Protein AF-A0A2U3GUS3-F1 (afdb_monomer_lite)

Radius of gyration: 32.93 Å; chains: 1; bounding box: 51×27×102 Å

Foldseek 3Di:
DPPVVVVVVVVVVVVVVVVVVVVVVVVVVVVVVVVVVVVVVVVVVVVVVVVVVVVVVVVVVQVVQVVVCVVVVHLKTKDFDQDPVNFFTPDIDMDNADPVNDVVVDDDDGNPDDD

Secondary structure (DSSP, 8-state):
--HHHHHHHHHHHHHHHHHHHHHHHHHHHHHHHHHHHHHHHHHHHHHHHHHHHHHHHHHHHHHHHHHHHHHTT-S-EEEEEEPTTSSSEEEEEEES--HHHHHHH-SPP-SSS--

Structure (mmCIF, N/CA/C/O backbone):
data_AF-A0A2U3GUS3-F1
#
_entry.id   AF-A0A2U3GUS3-F1
#
loop_
_atom_site.group_PDB
_atom_site.id
_atom_site.type_symbol
_atom_site.label_atom_id
_atom_site.label_alt_id
_atom_site.label_comp_id
_atom_site.label_asym_id
_atom_site.label_entity_id
_atom_site.label_seq_id
_atom_site.pdbx_PDB_ins_code
_atom_site.Cartn_x
_atom_site.Cartn_y
_atom_site.Cartn_z
_atom_site.occupancy
_atom_site.B_iso_or_equiv
_atom_site.auth_seq_id
_atom_site.auth_comp_id
_atom_site.auth_asym_id
_atom_site.auth_atom_id
_atom_site.pdbx_PDB_model_num
ATOM 1 N N . MET A 1 1 ? -29.767 -10.515 80.364 1.00 54.09 1 MET A N 1
ATOM 2 C CA . MET A 1 1 ? -30.562 -10.952 79.195 1.00 54.09 1 MET A CA 1
ATOM 3 C C . MET A 1 1 ? -30.436 -9.989 77.995 1.00 54.09 1 MET A C 1
ATOM 5 O O . MET A 1 1 ? -31.340 -9.983 77.185 1.00 54.09 1 MET A O 1
ATOM 9 N N . GLY A 1 2 ? -29.341 -9.217 77.826 1.00 58.78 2 GLY A N 1
ATOM 10 C CA . GLY A 1 2 ? -29.230 -8.198 76.751 1.00 58.78 2 GLY A CA 1
ATOM 11 C C . GLY A 1 2 ? -28.253 -8.498 75.598 1.00 58.78 2 GLY A C 1
ATOM 12 O O . GLY A 1 2 ? -28.371 -7.913 74.533 1.00 58.78 2 GLY A O 1
ATOM 13 N N . SER A 1 3 ? -27.317 -9.442 75.756 1.00 59.97 3 SER A N 1
ATOM 14 C CA . SER A 1 3 ? -26.259 -9.697 74.752 1.00 59.97 3 SER A CA 1
ATOM 15 C C . SER A 1 3 ? -26.733 -10.486 73.518 1.00 59.97 3 SER A C 1
ATOM 17 O O . SER A 1 3 ? -26.142 -10.375 72.446 1.00 59.97 3 SER A O 1
ATOM 19 N N . SER A 1 4 ? -27.792 -11.286 73.647 1.00 59.88 4 SER A N 1
ATOM 20 C CA . SER A 1 4 ? -28.352 -12.097 72.557 1.00 59.88 4 SER A CA 1
ATOM 21 C C . SER A 1 4 ? -29.335 -11.329 71.662 1.00 59.88 4 SER A C 1
ATOM 23 O O . SER A 1 4 ? -29.686 -11.814 70.587 1.00 59.88 4 SER A O 1
ATOM 25 N N . GLU A 1 5 ? -29.761 -10.135 72.078 1.00 58.59 5 GLU A N 1
ATOM 26 C CA . GLU A 1 5 ? -30.687 -9.270 71.339 1.00 58.59 5 GLU A CA 1
ATOM 27 C C . GLU A 1 5 ? -29.918 -8.293 70.429 1.00 58.59 5 GLU A C 1
ATOM 29 O O . GLU A 1 5 ? -30.217 -8.209 69.238 1.00 58.59 5 GLU A O 1
ATOM 34 N N . GLU A 1 6 ? -28.819 -7.705 70.922 1.00 58.03 6 GLU A N 1
ATOM 35 C CA . GLU A 1 6 ? -27.910 -6.843 70.139 1.00 58.03 6 GLU A CA 1
ATOM 36 C C . GLU A 1 6 ? -27.259 -7.576 68.950 1.00 58.03 6 GLU A C 1
ATOM 38 O O . GLU A 1 6 ? -27.175 -7.038 67.844 1.00 58.03 6 GLU A O 1
ATOM 43 N N . ALA A 1 7 ? -26.845 -8.838 69.130 1.00 60.16 7 ALA A N 1
ATOM 44 C CA . ALA A 1 7 ? -26.260 -9.645 68.053 1.00 60.16 7 ALA A CA 1
ATOM 45 C C . ALA A 1 7 ? -27.275 -9.970 66.941 1.00 60.16 7 ALA A C 1
ATOM 47 O O . ALA A 1 7 ? -26.923 -10.049 65.762 1.00 60.16 7 ALA A O 1
ATOM 48 N N . ARG A 1 8 ? -28.552 -10.135 67.305 1.00 59.44 8 ARG A N 1
ATOM 49 C CA . ARG A 1 8 ? -29.644 -10.409 66.365 1.00 59.44 8 ARG A CA 1
ATOM 50 C C . ARG A 1 8 ? -30.049 -9.146 65.606 1.00 59.44 8 ARG A C 1
ATOM 52 O O . ARG A 1 8 ? -30.341 -9.224 64.416 1.00 59.44 8 ARG A O 1
ATOM 59 N N . GLU A 1 9 ? -29.999 -7.989 66.255 1.00 57.53 9 GLU A N 1
ATOM 60 C CA . GLU A 1 9 ? -30.286 -6.691 65.642 1.00 57.53 9 GLU A CA 1
ATOM 61 C C . GLU A 1 9 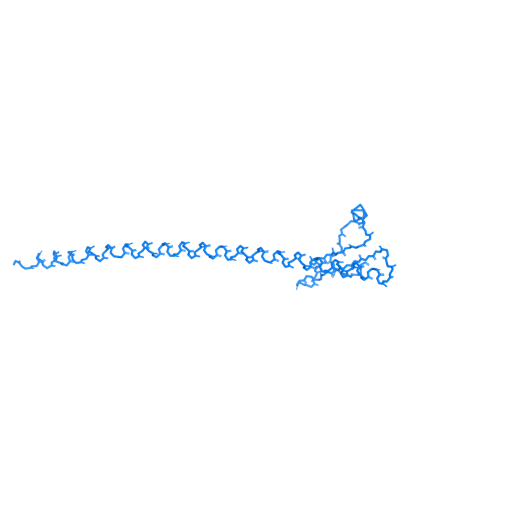? -29.174 -6.242 64.673 1.00 57.53 9 GLU A C 1
ATOM 63 O O . GLU A 1 9 ? -29.458 -5.775 63.566 1.00 57.53 9 GLU A O 1
ATOM 68 N N . ALA A 1 10 ? -27.905 -6.491 65.019 1.00 60.91 10 ALA A N 1
ATOM 69 C CA . ALA A 1 10 ? -26.766 -6.310 64.116 1.00 60.91 10 ALA A CA 1
ATOM 70 C C . ALA A 1 10 ? -26.838 -7.243 62.892 1.00 60.91 10 ALA A C 1
ATOM 72 O O . ALA A 1 10 ? -26.587 -6.812 61.766 1.00 60.91 10 ALA A O 1
ATOM 73 N N . HIS A 1 11 ? -27.255 -8.499 63.087 1.00 60.91 11 HIS A N 1
ATOM 74 C CA . HIS A 1 11 ? -27.457 -9.457 61.998 1.00 60.91 11 HIS A CA 1
ATOM 75 C C . HIS A 1 11 ? -28.558 -9.002 61.023 1.00 60.91 11 HIS A C 1
ATOM 77 O O . HIS A 1 11 ? -28.376 -9.063 59.808 1.00 60.91 11 HIS A O 1
ATOM 83 N N . VAL A 1 12 ? -29.671 -8.464 61.538 1.00 62.44 12 VAL A N 1
ATOM 84 C CA . VAL A 1 12 ? -30.775 -7.930 60.717 1.00 62.44 12 VAL A CA 1
ATOM 85 C C . VAL A 1 12 ? -30.363 -6.687 59.921 1.00 62.44 12 VAL A C 1
ATOM 87 O O . VAL A 1 12 ? -30.897 -6.480 58.836 1.00 62.44 12 VAL A O 1
ATOM 90 N N . ARG A 1 13 ? -29.394 -5.890 60.395 1.00 64.81 13 ARG A N 1
ATOM 91 C CA . ARG A 1 13 ? -28.824 -4.767 59.623 1.00 64.81 13 ARG A CA 1
ATOM 92 C C . ARG A 1 13 ? -27.762 -5.185 58.601 1.00 64.81 13 ARG A C 1
ATOM 94 O O . ARG A 1 13 ? -27.658 -4.519 57.577 1.00 64.81 13 ARG A O 1
ATOM 101 N N . LEU A 1 14 ? -27.022 -6.274 58.827 1.00 65.25 14 LEU A N 1
ATOM 102 C CA . LEU A 1 14 ? -26.044 -6.797 57.858 1.00 65.25 14 LEU A CA 1
ATOM 103 C C . LEU A 1 14 ? -26.709 -7.434 56.625 1.00 65.25 14 LEU A C 1
ATOM 105 O O . LEU A 1 14 ? -26.223 -7.274 55.511 1.00 65.25 14 LEU A O 1
ATOM 109 N N . LEU A 1 15 ? -27.834 -8.132 56.801 1.00 65.94 15 LEU A N 1
ATOM 110 C CA . LEU A 1 15 ? -28.565 -8.794 55.708 1.00 65.94 15 LEU A CA 1
ATOM 111 C C . LEU A 1 15 ? -28.990 -7.861 54.548 1.00 65.94 15 LEU A C 1
ATOM 113 O O . LEU A 1 15 ? -28.810 -8.245 53.392 1.00 65.94 15 LEU A O 1
ATOM 117 N N . PRO A 1 16 ? -29.554 -6.661 54.788 1.00 71.25 16 PRO A N 1
ATOM 118 C CA . PRO A 1 16 ? -29.870 -5.719 53.717 1.00 71.25 16 PRO A CA 1
ATOM 119 C C . PRO A 1 16 ? -28.626 -5.073 53.091 1.00 71.25 16 PRO A C 1
ATOM 121 O O . PRO A 1 16 ? -28.698 -4.677 51.932 1.00 71.25 16 PRO A O 1
ATOM 124 N N . GLN A 1 17 ? -27.502 -4.989 53.812 1.00 70.69 17 GLN A N 1
ATOM 125 C CA . GLN A 1 17 ? -26.236 -4.485 53.264 1.00 70.69 17 GLN A CA 1
ATOM 126 C C . GLN A 1 17 ? -25.600 -5.495 52.303 1.00 70.69 17 GLN A C 1
ATOM 128 O O . GLN A 1 17 ? -25.303 -5.131 51.173 1.00 70.69 17 GLN A O 1
ATOM 133 N N . LEU A 1 18 ? -25.551 -6.777 52.676 1.00 73.56 18 LEU A N 1
ATOM 134 C CA . LEU A 1 18 ? -25.052 -7.854 51.808 1.00 73.56 18 LEU A CA 1
ATOM 135 C C . LEU A 1 18 ? -25.808 -7.935 50.470 1.00 73.56 18 LEU A C 1
ATOM 137 O O . LEU A 1 18 ? -25.199 -8.104 49.421 1.00 73.56 18 LEU A O 1
ATOM 141 N N . ARG A 1 19 ? -27.136 -7.744 50.481 1.00 80.56 19 ARG A N 1
ATOM 142 C CA . ARG A 1 19 ? -27.942 -7.691 49.245 1.00 80.56 19 ARG A CA 1
ATOM 143 C C . ARG A 1 19 ? -27.632 -6.477 48.370 1.00 80.56 19 ARG A C 1
ATOM 145 O O . ARG A 1 19 ? -27.790 -6.552 47.157 1.00 80.56 19 ARG A O 1
ATOM 152 N N . LEU A 1 20 ? -27.272 -5.342 48.970 1.00 84.81 20 LEU A N 1
ATOM 153 C CA . LEU A 1 20 ? -26.873 -4.152 48.221 1.00 84.81 20 LEU A CA 1
ATOM 154 C C . LEU A 1 20 ? -25.505 -4.374 47.575 1.00 84.81 20 LEU A C 1
ATOM 156 O O . LEU A 1 20 ? -25.340 -4.035 46.408 1.00 84.81 20 LEU A O 1
ATOM 160 N N . ASP A 1 21 ? -24.574 -4.984 48.306 1.00 82.56 21 ASP A N 1
ATOM 161 C CA . ASP A 1 21 ? -23.239 -5.316 47.811 1.00 82.56 21 ASP A CA 1
ATOM 162 C C . ASP A 1 21 ? -23.319 -6.279 46.615 1.00 82.56 21 ASP A C 1
ATOM 164 O O . ASP A 1 21 ? -22.749 -5.989 45.567 1.00 82.56 21 ASP A O 1
ATOM 168 N N . GLU A 1 22 ? -24.138 -7.336 46.694 1.00 86.44 22 GLU A N 1
ATOM 169 C CA . GLU A 1 22 ? -24.391 -8.256 45.569 1.00 86.44 22 GLU A CA 1
ATOM 170 C C . GLU A 1 22 ? -24.987 -7.541 44.338 1.00 86.44 22 GLU A C 1
ATOM 172 O O . GLU A 1 22 ? -24.601 -7.800 43.197 1.00 86.44 22 GLU A O 1
ATOM 177 N N . LEU A 1 23 ? -25.930 -6.614 44.545 1.00 87.50 23 LEU A N 1
ATOM 178 C CA . LEU A 1 23 ? -26.522 -5.836 43.450 1.00 87.50 23 LEU A CA 1
ATOM 179 C C . LEU A 1 23 ? -25.524 -4.852 42.828 1.00 87.50 23 LEU A C 1
ATOM 181 O O . LEU A 1 23 ? -25.582 -4.597 41.622 1.00 87.50 23 LEU A O 1
ATOM 185 N N . LEU A 1 24 ? -24.629 -4.284 43.638 1.00 87.88 24 LEU A N 1
ATOM 186 C CA . LEU A 1 24 ? -23.559 -3.405 43.177 1.00 87.88 24 LEU A CA 1
ATOM 187 C C . LEU A 1 24 ? -22.502 -4.187 42.392 1.00 87.88 24 LEU A C 1
ATOM 189 O O . LEU A 1 24 ? -22.080 -3.705 41.340 1.00 87.88 24 LEU A O 1
ATOM 193 N N . GLU A 1 25 ? -22.135 -5.388 42.841 1.00 90.12 25 GLU A N 1
ATOM 194 C CA . GLU A 1 25 ? -21.251 -6.304 42.110 1.00 90.12 25 GLU A CA 1
ATOM 195 C C . GLU A 1 25 ? -21.851 -6.696 40.753 1.00 90.12 25 GLU A C 1
ATOM 197 O O . GLU A 1 25 ? -21.188 -6.588 39.720 1.00 90.12 25 GLU A O 1
ATOM 202 N N . GLU A 1 26 ? -23.135 -7.058 40.714 1.00 87.88 26 GLU A N 1
ATOM 203 C CA . GLU A 1 26 ? -23.837 -7.392 39.470 1.00 87.88 26 GLU A CA 1
ATOM 204 C C . GLU A 1 26 ? -23.914 -6.190 38.510 1.00 87.88 26 GLU A C 1
ATOM 206 O O . GLU A 1 26 ? -23.721 -6.323 37.297 1.00 87.88 26 GLU A O 1
ATOM 211 N N . LEU A 1 27 ? -24.172 -4.984 39.028 1.00 91.00 27 LEU A N 1
ATOM 212 C CA . LEU A 1 27 ? -24.177 -3.763 38.221 1.00 91.00 27 LEU A CA 1
ATOM 213 C C . LEU A 1 27 ? -22.780 -3.443 37.672 1.00 91.00 27 LEU A C 1
ATOM 215 O O . LEU A 1 27 ? -22.661 -3.071 36.502 1.00 91.00 27 LEU A O 1
ATOM 219 N N . GLN A 1 28 ? -21.732 -3.597 38.486 1.00 87.94 28 GLN A N 1
ATOM 220 C CA . GLN A 1 28 ? -20.342 -3.436 38.055 1.00 87.94 28 GLN A CA 1
ATOM 221 C C . GLN A 1 28 ? -19.991 -4.433 36.946 1.00 87.94 28 GLN A C 1
ATOM 223 O O . GLN A 1 28 ? -19.507 -4.014 35.895 1.00 87.94 28 GLN A O 1
ATOM 228 N N . ALA A 1 29 ? -20.342 -5.711 37.108 1.00 87.31 29 ALA A N 1
ATOM 229 C CA . ALA A 1 29 ? -20.114 -6.741 36.096 1.00 87.31 29 ALA A CA 1
ATOM 230 C C . ALA A 1 29 ? -20.804 -6.408 34.759 1.00 87.31 29 ALA A C 1
ATOM 232 O O . ALA A 1 29 ? -20.208 -6.547 33.687 1.00 87.31 29 ALA A O 1
ATOM 233 N N . ARG A 1 30 ? -22.044 -5.898 34.800 1.00 86.19 30 ARG A N 1
ATOM 234 C CA . ARG A 1 30 ? -22.772 -5.450 33.597 1.00 86.19 30 ARG A CA 1
ATOM 235 C C . ARG A 1 30 ? -22.135 -4.227 32.943 1.00 86.19 30 ARG A C 1
ATOM 237 O O . ARG A 1 30 ? -22.065 -4.164 31.714 1.00 86.19 30 ARG A O 1
ATOM 244 N N . LEU A 1 31 ? -21.676 -3.260 33.736 1.00 87.75 31 LEU A N 1
ATOM 245 C CA . LEU A 1 31 ? -20.977 -2.076 33.235 1.00 87.75 31 LEU A CA 1
ATOM 246 C C . LEU A 1 31 ? -19.655 -2.449 32.562 1.00 87.75 31 LEU A C 1
ATOM 248 O O . LEU A 1 31 ? -19.360 -1.938 31.482 1.00 87.75 31 LEU A O 1
ATOM 252 N N . ASP A 1 32 ? -18.891 -3.364 33.150 1.00 86.50 32 ASP A N 1
ATOM 253 C CA . ASP A 1 32 ? -17.617 -3.816 32.594 1.00 86.50 32 ASP A CA 1
ATOM 254 C C . ASP A 1 32 ? -17.810 -4.655 31.326 1.00 86.50 32 ASP A C 1
ATOM 256 O O . ASP A 1 32 ? -17.088 -4.464 30.347 1.00 86.50 32 ASP A O 1
ATOM 260 N N . ALA A 1 33 ? -18.849 -5.494 31.264 1.00 80.81 33 ALA A N 1
ATOM 261 C CA . ALA A 1 33 ? -19.223 -6.200 30.038 1.00 80.81 33 ALA A CA 1
ATOM 262 C C . ALA A 1 33 ? -19.636 -5.233 28.907 1.00 80.81 33 ALA A C 1
ATOM 264 O O . ALA A 1 33 ? -19.232 -5.400 27.748 1.00 80.81 33 ALA A O 1
ATOM 265 N N . ALA A 1 34 ? -20.408 -4.190 29.234 1.00 80.69 34 ALA A N 1
ATOM 266 C CA . ALA A 1 34 ? -20.809 -3.159 28.278 1.00 80.69 34 ALA A CA 1
ATOM 267 C C . ALA A 1 34 ? -19.606 -2.338 27.781 1.00 80.69 34 ALA A C 1
ATOM 269 O O . ALA A 1 34 ? -19.477 -2.094 26.578 1.00 80.69 34 ALA A O 1
ATOM 270 N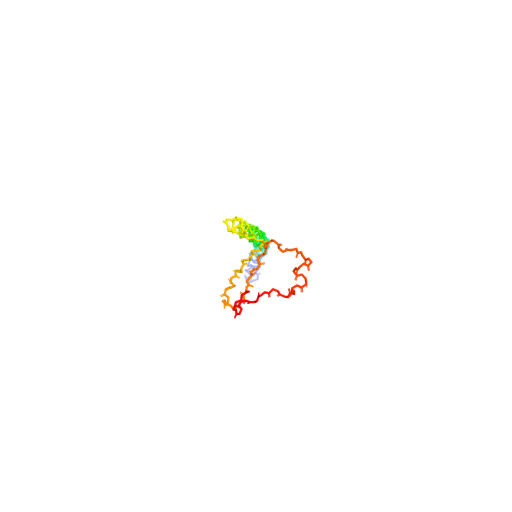 N . ARG A 1 35 ? -18.688 -1.965 28.683 1.00 80.94 35 ARG A N 1
ATOM 271 C CA . ARG A 1 35 ? -17.419 -1.297 28.346 1.00 80.94 35 ARG A CA 1
ATOM 272 C C . ARG A 1 35 ? -16.542 -2.170 27.456 1.00 80.94 35 ARG A C 1
ATOM 274 O O . ARG A 1 35 ? -16.146 -1.720 26.389 1.00 80.94 35 ARG A O 1
ATOM 281 N N . GLY A 1 36 ? -16.345 -3.438 27.814 1.00 82.56 36 GLY A N 1
ATOM 282 C CA . GLY A 1 36 ? -15.553 -4.375 27.015 1.00 82.56 36 GLY A CA 1
ATOM 283 C C . GLY A 1 36 ? -16.114 -4.582 25.605 1.00 82.56 36 GLY A C 1
ATOM 284 O O . GLY A 1 36 ? -15.357 -4.700 24.643 1.00 82.56 36 GLY A O 1
ATOM 285 N N . THR A 1 37 ? -17.440 -4.568 25.448 1.00 81.75 37 THR A N 1
ATOM 286 C CA . THR A 1 37 ? -18.084 -4.616 24.124 1.00 81.75 37 THR A CA 1
ATOM 287 C C . THR A 1 37 ? -17.832 -3.333 23.330 1.00 81.75 37 THR A C 1
ATOM 289 O O . THR A 1 37 ? -17.474 -3.400 22.153 1.00 81.75 37 THR A O 1
ATOM 292 N N . ARG A 1 38 ? -17.968 -2.165 23.968 1.00 81.06 38 ARG A N 1
ATOM 293 C CA . ARG A 1 38 ? -17.696 -0.859 23.351 1.00 81.06 38 ARG A CA 1
ATOM 294 C C . ARG A 1 38 ? -16.247 -0.741 22.878 1.00 81.06 38 ARG A C 1
ATOM 296 O O . ARG A 1 38 ? -16.023 -0.307 21.750 1.00 81.06 38 ARG A O 1
ATOM 303 N N . ASP A 1 39 ? -15.291 -1.164 23.697 1.00 85.06 39 ASP A N 1
ATOM 304 C CA . ASP A 1 39 ? -13.866 -1.096 23.367 1.00 85.06 39 ASP A CA 1
ATOM 305 C C . ASP A 1 39 ? -13.533 -1.995 22.170 1.00 85.06 39 ASP A C 1
ATOM 307 O O . ASP A 1 39 ? -12.863 -1.560 21.236 1.00 85.06 39 ASP A O 1
ATOM 311 N N . ARG A 1 40 ? -14.099 -3.211 22.119 1.00 80.19 40 ARG A N 1
ATOM 312 C CA . ARG A 1 40 ? -13.955 -4.116 20.964 1.00 80.19 40 ARG A CA 1
ATOM 313 C C . ARG A 1 40 ? -14.514 -3.516 19.672 1.00 80.19 40 ARG A C 1
ATOM 315 O O . ARG A 1 40 ? -13.861 -3.605 18.635 1.00 80.19 40 ARG A O 1
ATOM 322 N N . VAL A 1 41 ? -15.701 -2.903 19.720 1.00 87.56 41 VAL A N 1
ATOM 323 C CA . VAL A 1 41 ? -16.305 -2.232 18.552 1.00 87.56 41 VAL A CA 1
ATOM 324 C C . VAL A 1 41 ? -15.440 -1.060 18.089 1.00 87.56 41 VAL A C 1
ATOM 326 O O . VAL A 1 41 ? -15.242 -0.884 16.888 1.00 87.56 41 VAL A O 1
ATOM 329 N N . HIS A 1 42 ? -14.884 -0.288 19.023 1.00 84.75 42 HIS A N 1
ATOM 330 C CA . HIS A 1 42 ? -13.989 0.818 18.699 1.00 84.75 42 HIS A CA 1
ATOM 331 C C . HIS A 1 42 ? -12.692 0.334 18.034 1.00 84.75 42 HIS A C 1
ATOM 333 O O . HIS A 1 42 ? -12.314 0.860 16.990 1.00 84.75 42 HIS A O 1
ATOM 339 N N . SER A 1 43 ? -12.058 -0.719 18.561 1.00 83.88 43 SER A N 1
ATOM 340 C CA . SER A 1 43 ? -10.867 -1.318 17.943 1.00 83.88 43 SER A CA 1
ATOM 341 C C . SER A 1 43 ? -11.138 -1.870 16.540 1.00 83.88 43 SER A C 1
ATOM 343 O O . SER A 1 43 ? -10.304 -1.712 15.651 1.00 83.88 43 SER A O 1
ATOM 345 N N . LEU A 1 44 ? -12.304 -2.487 16.314 1.00 86.75 44 LEU A N 1
ATOM 346 C CA . LEU A 1 44 ? -12.695 -2.960 14.984 1.00 86.75 44 LEU A CA 1
ATOM 347 C C . LEU A 1 44 ? -12.892 -1.796 14.005 1.00 86.75 44 LEU A C 1
ATOM 349 O O . LEU A 1 44 ? -12.432 -1.877 12.869 1.00 86.75 44 LEU A O 1
ATOM 353 N N . LEU A 1 45 ? -13.546 -0.713 14.436 1.00 85.19 45 LEU A N 1
ATOM 354 C CA . LEU A 1 45 ? -13.723 0.482 13.612 1.00 85.19 45 LEU A CA 1
ATOM 355 C C . LEU A 1 45 ? -12.372 1.094 13.224 1.00 85.19 45 LEU A C 1
ATOM 357 O O . LEU A 1 45 ? -12.165 1.396 12.052 1.00 85.19 45 LEU A O 1
ATOM 361 N N . GLU A 1 46 ? -11.440 1.219 14.170 1.00 83.75 46 GLU A N 1
ATOM 362 C CA . GLU A 1 46 ? -10.083 1.697 13.882 1.00 83.75 46 GLU A CA 1
ATOM 363 C C . GLU A 1 46 ? -9.350 0.790 12.887 1.00 83.75 46 GLU A C 1
ATOM 365 O O . GLU A 1 46 ? -8.727 1.290 11.950 1.00 83.75 46 GLU A O 1
ATOM 370 N N . ALA A 1 47 ? -9.474 -0.534 13.021 1.00 84.25 47 ALA A N 1
ATOM 371 C CA . ALA A 1 47 ? -8.898 -1.477 12.065 1.00 84.25 47 ALA A CA 1
ATOM 372 C C . ALA A 1 47 ? -9.493 -1.303 10.656 1.00 84.25 47 ALA A C 1
ATOM 374 O O . ALA A 1 47 ? -8.749 -1.204 9.682 1.00 84.25 47 ALA A O 1
ATOM 375 N N . VAL A 1 48 ? -10.821 -1.193 10.538 1.00 78.25 48 VAL A N 1
ATOM 376 C CA . VAL A 1 48 ? -11.509 -0.980 9.251 1.00 78.25 48 VAL A CA 1
ATOM 377 C C . VAL A 1 48 ? -11.107 0.355 8.619 1.00 78.25 48 VAL A C 1
ATOM 379 O O . VAL A 1 48 ? -10.811 0.405 7.426 1.00 78.25 48 VAL A O 1
ATOM 382 N N . LEU A 1 49 ? -11.045 1.433 9.406 1.00 74.00 49 LEU A N 1
ATOM 383 C CA . LEU A 1 49 ? -10.594 2.743 8.931 1.00 74.00 49 LEU A CA 1
ATOM 384 C C . LEU A 1 49 ? -9.120 2.722 8.512 1.00 74.00 49 LEU A C 1
ATOM 386 O O . LEU A 1 49 ? -8.759 3.354 7.522 1.00 74.00 49 LEU A O 1
ATOM 390 N N . SER A 1 50 ? -8.271 1.991 9.236 1.00 73.25 50 SER A N 1
ATOM 391 C CA . SER A 1 50 ? -6.862 1.810 8.885 1.00 73.25 50 SER A CA 1
ATOM 392 C C . SER A 1 50 ? -6.708 1.121 7.532 1.00 73.25 50 SER A C 1
ATOM 394 O O . SER A 1 50 ? -5.997 1.636 6.673 1.00 73.25 50 SER A O 1
ATOM 396 N N . VAL A 1 51 ? -7.436 0.023 7.309 1.00 73.06 51 VAL A N 1
ATOM 397 C CA . VAL A 1 51 ? -7.449 -0.688 6.021 1.00 73.06 51 VAL A CA 1
ATOM 398 C C . VAL A 1 51 ? -7.980 0.216 4.904 1.00 73.06 51 VAL A C 1
ATOM 400 O O . VAL A 1 51 ? -7.401 0.262 3.824 1.00 73.06 51 VAL A O 1
ATOM 403 N N . GLY A 1 52 ? -9.036 0.997 5.160 1.00 70.12 52 GLY A N 1
ATOM 404 C CA . GLY A 1 52 ? -9.574 1.953 4.187 1.00 70.12 52 GLY A CA 1
ATOM 405 C C . GLY A 1 52 ? -8.565 3.029 3.764 1.00 70.12 52 GLY A C 1
ATOM 406 O O . GLY A 1 52 ? -8.440 3.319 2.577 1.00 70.12 52 GLY A O 1
ATOM 407 N N . ARG A 1 53 ? -7.803 3.585 4.717 1.00 69.19 53 ARG A N 1
ATOM 408 C CA . ARG A 1 53 ? -6.732 4.562 4.439 1.00 69.19 53 ARG A CA 1
ATOM 409 C C . ARG A 1 53 ? -5.552 3.945 3.687 1.00 69.19 53 ARG A C 1
ATOM 411 O O . ARG A 1 53 ? -4.966 4.596 2.829 1.00 69.19 53 ARG A O 1
ATOM 418 N N . GLU A 1 54 ? -5.199 2.701 3.992 1.00 67.75 54 GLU A N 1
ATOM 419 C CA . GLU A 1 54 ? -4.138 1.980 3.284 1.00 67.75 54 GLU A CA 1
ATOM 420 C C . GLU A 1 54 ? -4.525 1.686 1.824 1.00 67.75 54 GLU A C 1
ATOM 422 O O . GLU A 1 54 ? -3.719 1.892 0.914 1.00 67.75 54 GLU A O 1
ATOM 427 N N . LEU A 1 55 ? -5.785 1.299 1.586 1.00 67.62 55 LEU A N 1
ATOM 428 C CA . LEU A 1 55 ? -6.349 1.123 0.243 1.00 67.62 55 LEU A CA 1
ATOM 429 C C . LEU A 1 55 ? -6.384 2.433 -0.561 1.00 67.62 55 LEU A C 1
ATOM 431 O O . LEU A 1 55 ? -6.201 2.398 -1.780 1.00 67.62 55 LEU A O 1
ATOM 435 N N . ASP A 1 56 ? -6.591 3.576 0.098 1.00 81.56 56 ASP A N 1
ATOM 436 C CA . ASP A 1 56 ? -6.501 4.899 -0.531 1.00 81.56 56 ASP A CA 1
ATOM 437 C C . ASP A 1 56 ? -5.053 5.240 -0.914 1.00 81.56 56 ASP A C 1
ATOM 439 O O . ASP A 1 56 ? -4.771 5.574 -2.065 1.00 81.56 56 ASP A O 1
ATOM 443 N N . LEU A 1 57 ? -4.099 5.041 0.002 1.00 86.69 57 LEU A N 1
ATOM 444 C CA . LEU A 1 57 ? -2.681 5.288 -0.269 1.00 86.69 57 LEU A CA 1
ATOM 445 C C . LEU A 1 57 ? -2.164 4.460 -1.454 1.00 86.69 57 LEU A C 1
ATOM 447 O O . LEU A 1 57 ? -1.514 5.007 -2.343 1.00 86.69 57 LEU A O 1
ATOM 451 N N . GLN A 1 58 ? -2.467 3.159 -1.506 1.00 86.75 58 GLN A N 1
ATOM 452 C CA . GLN A 1 58 ? -2.054 2.304 -2.627 1.00 86.75 58 GLN A CA 1
ATOM 453 C C . GLN A 1 58 ? -2.610 2.801 -3.970 1.00 86.75 58 GLN A C 1
ATOM 455 O O . GLN A 1 58 ? -1.887 2.823 -4.969 1.00 86.75 58 GLN A O 1
ATOM 460 N N . GLN A 1 59 ? -3.867 3.255 -4.002 1.00 88.94 59 GLN A N 1
ATOM 461 C CA . GLN A 1 59 ? -4.465 3.832 -5.209 1.00 88.94 59 GLN A CA 1
ATOM 462 C C . GLN A 1 59 ? -3.809 5.155 -5.611 1.00 88.94 59 GLN A C 1
ATOM 464 O O . GLN A 1 59 ? -3.543 5.369 -6.794 1.0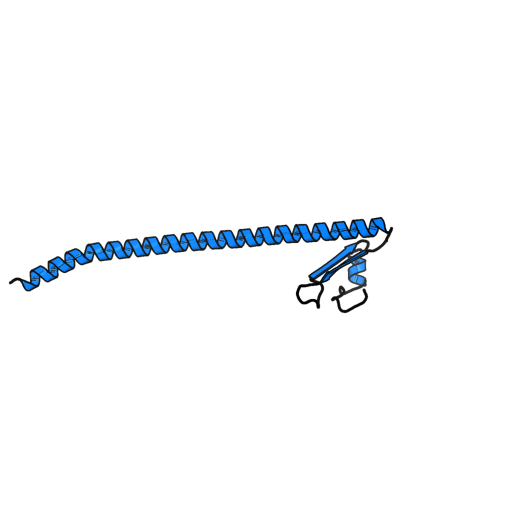0 88.94 59 GLN A O 1
ATOM 469 N N . VAL A 1 60 ? -3.528 6.037 -4.649 1.00 92.50 60 VAL A N 1
ATOM 470 C CA . VAL A 1 60 ? -2.839 7.309 -4.908 1.00 92.50 60 VAL A CA 1
ATOM 471 C C . VAL A 1 60 ? -1.447 7.060 -5.489 1.00 92.50 60 VAL A C 1
ATOM 473 O O . VAL A 1 60 ? -1.101 7.644 -6.514 1.00 92.50 60 VAL A O 1
ATOM 476 N N . LEU A 1 61 ? -0.669 6.155 -4.893 1.00 93.94 61 LEU A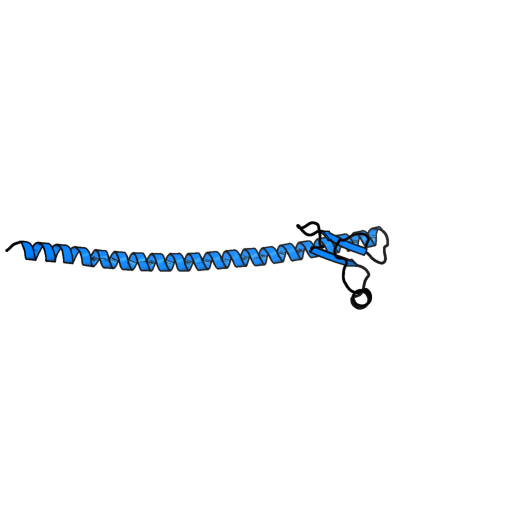 N 1
ATOM 477 C CA . LEU A 1 61 ? 0.676 5.826 -5.368 1.00 93.94 61 LEU A CA 1
ATOM 478 C C . LEU A 1 61 ? 0.662 5.207 -6.772 1.00 93.94 61 LEU A C 1
ATOM 480 O O . LEU A 1 61 ? 1.503 5.559 -7.600 1.00 93.94 61 LEU A O 1
ATOM 484 N N . ARG A 1 62 ? -0.319 4.343 -7.072 1.00 93.19 62 ARG A N 1
ATOM 485 C CA . ARG A 1 62 ? -0.513 3.798 -8.423 1.00 93.19 62 ARG A CA 1
ATOM 486 C C . ARG A 1 62 ? -0.772 4.906 -9.446 1.00 93.19 62 ARG A C 1
ATOM 488 O O . ARG A 1 62 ? -0.076 4.954 -10.455 1.00 93.19 62 ARG A O 1
ATOM 495 N N . ARG A 1 63 ? -1.690 5.835 -9.154 1.00 94.12 63 ARG A N 1
ATOM 496 C CA . ARG A 1 63 ? -1.988 6.979 -10.038 1.00 94.12 63 ARG A CA 1
ATOM 497 C C . ARG A 1 63 ? -0.767 7.864 -10.279 1.00 94.12 63 ARG A C 1
ATOM 499 O O . ARG A 1 63 ? -0.585 8.353 -11.388 1.00 94.12 63 ARG A O 1
ATOM 506 N N . ILE A 1 64 ? 0.072 8.070 -9.261 1.00 94.44 64 ILE A N 1
ATOM 507 C CA . ILE A 1 64 ? 1.325 8.828 -9.404 1.00 94.44 64 ILE A CA 1
ATOM 508 C C . ILE A 1 64 ? 2.270 8.126 -10.381 1.00 94.44 64 ILE A C 1
ATOM 510 O O . ILE A 1 64 ? 2.811 8.780 -11.267 1.00 94.44 64 ILE A O 1
ATOM 514 N N . VAL A 1 65 ? 2.455 6.811 -10.247 1.00 95.94 65 VAL A N 1
ATOM 515 C CA . VAL A 1 65 ? 3.313 6.034 -11.152 1.00 95.94 65 VAL A CA 1
ATOM 516 C C . VAL A 1 65 ? 2.780 6.020 -12.581 1.00 95.94 65 VAL A C 1
ATOM 518 O O . VAL A 1 65 ? 3.558 6.202 -13.512 1.00 95.94 65 VAL A O 1
ATOM 521 N N . GLU A 1 66 ? 1.469 5.863 -12.761 1.00 96.38 66 GLU A N 1
ATOM 522 C CA . GLU A 1 66 ? 0.824 5.922 -14.077 1.00 96.38 66 GLU A CA 1
ATOM 523 C C . GLU A 1 66 ? 1.018 7.298 -14.722 1.00 96.38 66 GLU A C 1
ATOM 525 O O . GLU A 1 66 ? 1.438 7.395 -15.873 1.00 96.38 66 GLU A O 1
ATOM 530 N N . ALA A 1 67 ? 0.779 8.375 -13.967 1.00 96.25 67 ALA A N 1
ATOM 531 C CA . ALA A 1 67 ? 0.969 9.737 -14.451 1.00 96.25 67 ALA A CA 1
ATOM 532 C C . ALA A 1 67 ? 2.438 10.033 -14.781 1.00 96.25 67 ALA A C 1
ATOM 534 O O . ALA A 1 67 ? 2.718 10.672 -15.792 1.00 96.25 67 ALA A O 1
ATOM 535 N N . ALA A 1 68 ? 3.377 9.561 -13.956 1.00 95.44 68 ALA A N 1
ATOM 536 C CA . ALA A 1 68 ? 4.804 9.716 -14.206 1.00 95.44 68 ALA A CA 1
ATOM 537 C C . ALA A 1 68 ? 5.239 8.967 -15.473 1.00 95.44 68 ALA A C 1
ATOM 539 O O . ALA A 1 68 ? 5.954 9.550 -16.281 1.00 95.44 68 ALA A O 1
ATOM 540 N N . ALA A 1 69 ? 4.767 7.730 -15.673 1.00 97.00 69 ALA A N 1
ATOM 541 C CA . ALA A 1 69 ? 5.035 6.945 -16.879 1.00 97.00 69 ALA A CA 1
ATOM 542 C C . ALA A 1 69 ? 4.532 7.664 -18.137 1.00 97.00 69 ALA A C 1
ATOM 544 O O . ALA A 1 69 ? 5.286 7.837 -19.091 1.00 97.00 69 ALA A O 1
ATOM 545 N N . LEU A 1 70 ? 3.289 8.158 -18.100 1.00 97.00 70 LEU A N 1
ATOM 546 C CA . LEU A 1 70 ? 2.689 8.917 -19.198 1.00 97.00 70 LEU A CA 1
ATOM 547 C C . LEU A 1 70 ? 3.432 10.228 -19.478 1.00 97.00 70 LEU A C 1
ATOM 549 O O . LEU A 1 70 ? 3.615 10.593 -20.635 1.00 97.00 70 LEU A O 1
ATOM 553 N N . LEU A 1 71 ? 3.870 10.941 -18.435 1.00 97.25 71 LEU A N 1
ATOM 554 C CA . LEU A 1 71 ? 4.567 12.223 -18.570 1.00 97.25 71 LEU A CA 1
ATOM 555 C C . LEU A 1 71 ? 5.903 12.093 -19.311 1.00 97.25 71 LEU A C 1
ATOM 557 O O . LEU A 1 71 ? 6.300 13.024 -20.010 1.00 97.25 71 LEU A O 1
ATOM 561 N N . VAL A 1 72 ? 6.599 10.967 -19.141 1.00 97.19 72 VAL A N 1
ATOM 562 C CA . VAL A 1 72 ? 7.906 10.714 -19.769 1.00 97.19 72 VAL A CA 1
ATOM 563 C C . VAL A 1 72 ? 7.829 9.775 -20.976 1.00 97.19 72 VAL A C 1
ATOM 565 O O . VAL A 1 72 ? 8.874 9.411 -21.506 1.00 97.19 72 VAL A O 1
ATOM 568 N N . ASP A 1 73 ? 6.619 9.391 -21.394 1.00 95.31 73 ASP A N 1
ATOM 569 C CA . ASP A 1 73 ? 6.365 8.413 -22.461 1.00 95.31 73 ASP A CA 1
ATOM 570 C C . ASP A 1 73 ? 7.118 7.082 -22.248 1.00 95.31 73 ASP A C 1
ATOM 572 O O . ASP A 1 73 ? 7.748 6.529 -23.149 1.00 95.31 73 ASP A O 1
ATOM 576 N N . ALA A 1 74 ? 7.109 6.581 -21.007 1.00 97.19 74 ALA A N 1
ATOM 577 C CA . ALA A 1 74 ? 7.755 5.320 -20.655 1.00 97.19 74 ALA A CA 1
ATOM 578 C C . ALA A 1 74 ? 6.818 4.122 -20.847 1.00 97.19 74 ALA A C 1
ATOM 580 O O . ALA A 1 74 ? 5.695 4.106 -20.344 1.00 97.19 74 ALA A O 1
ATOM 581 N N . GLU A 1 75 ? 7.341 3.069 -21.482 1.00 94.88 75 GLU A N 1
ATOM 582 C CA . GLU A 1 75 ? 6.659 1.773 -21.611 1.00 94.88 75 GLU A CA 1
ATOM 583 C C . GLU A 1 75 ? 6.496 1.073 -20.252 1.00 94.88 75 GLU A C 1
ATOM 585 O O . GLU A 1 75 ? 5.484 0.419 -20.012 1.00 94.88 75 GLU A O 1
ATOM 590 N N . TYR A 1 76 ? 7.459 1.255 -19.340 1.00 94.12 76 TYR A N 1
ATOM 591 C CA . TYR A 1 76 ? 7.466 0.652 -18.008 1.00 94.12 76 TYR A CA 1
ATOM 592 C C . TYR A 1 76 ? 7.826 1.677 -16.934 1.00 94.12 76 TYR A C 1
ATOM 594 O O . TYR A 1 76 ? 8.725 2.499 -17.117 1.00 94.12 76 TYR A O 1
ATOM 602 N N . ALA A 1 77 ? 7.178 1.584 -15.774 1.00 94.19 77 ALA A N 1
ATOM 603 C CA . ALA A 1 77 ? 7.521 2.379 -14.599 1.00 94.19 77 ALA A CA 1
ATOM 604 C C . ALA A 1 77 ? 7.357 1.568 -13.315 1.00 94.19 77 ALA A C 1
ATOM 606 O O . ALA A 1 77 ? 6.534 0.653 -13.243 1.00 94.19 77 ALA A O 1
ATOM 607 N N . ALA A 1 78 ? 8.122 1.931 -12.286 1.00 93.12 78 ALA A N 1
ATOM 608 C CA . ALA A 1 78 ? 8.002 1.332 -10.968 1.00 93.12 78 ALA A CA 1
ATOM 609 C C . ALA A 1 78 ? 8.202 2.350 -9.837 1.00 93.12 78 ALA A C 1
ATOM 611 O O . ALA A 1 78 ? 8.958 3.310 -9.978 1.00 93.12 78 ALA A O 1
ATOM 612 N N . LEU A 1 79 ? 7.553 2.109 -8.696 1.00 91.94 79 LEU A N 1
ATOM 613 C CA . LEU A 1 79 ? 7.721 2.877 -7.462 1.00 91.94 79 LEU A CA 1
ATOM 614 C C . LEU A 1 79 ? 7.898 1.938 -6.278 1.00 91.94 79 LEU A C 1
ATOM 616 O O . LEU A 1 79 ? 6.997 1.173 -5.934 1.00 91.94 79 LEU A O 1
ATOM 620 N N . GLY A 1 80 ? 9.061 2.041 -5.640 1.00 91.25 80 GLY A N 1
ATOM 621 C CA . GLY A 1 80 ? 9.340 1.412 -4.357 1.00 91.25 80 GLY A CA 1
ATOM 622 C C . GLY A 1 80 ? 9.077 2.377 -3.208 1.00 91.25 80 GLY A C 1
ATOM 623 O O . GLY A 1 80 ? 9.599 3.491 -3.196 1.00 91.25 80 GLY A O 1
ATOM 624 N N . VAL A 1 81 ? 8.300 1.938 -2.222 1.00 90.25 81 VAL A N 1
ATOM 625 C CA . VAL A 1 81 ? 8.115 2.646 -0.952 1.00 90.25 81 VAL A CA 1
ATOM 626 C C . VAL A 1 81 ? 9.017 1.995 0.082 1.00 90.25 81 VAL A C 1
ATOM 628 O O . VAL A 1 81 ? 8.904 0.797 0.332 1.00 90.25 81 VAL A O 1
ATOM 631 N N . ILE A 1 82 ? 9.922 2.768 0.676 1.00 88.25 82 ILE A N 1
ATOM 632 C CA . ILE A 1 82 ? 10.829 2.271 1.712 1.00 88.25 82 ILE A CA 1
ATOM 633 C C . ILE A 1 82 ? 10.043 2.093 3.016 1.00 88.25 82 ILE A C 1
ATOM 635 O O . ILE A 1 82 ? 9.315 2.988 3.448 1.00 88.25 82 ILE A O 1
ATOM 639 N N . GLY A 1 83 ? 10.180 0.920 3.630 1.00 87.50 83 GLY A N 1
ATOM 640 C CA . GLY A 1 83 ? 9.567 0.601 4.910 1.00 87.50 83 GLY A CA 1
ATOM 641 C C . GLY A 1 83 ? 10.214 1.351 6.083 1.00 87.50 83 GLY A C 1
ATOM 642 O O . GLY A 1 83 ? 11.307 1.903 5.952 1.00 87.50 83 GLY A O 1
ATOM 643 N N . PRO A 1 84 ? 9.578 1.349 7.268 1.00 86.94 84 PRO A N 1
ATOM 644 C CA . PRO A 1 84 ? 10.068 2.084 8.439 1.00 86.94 84 PRO A CA 1
ATOM 645 C C . PRO A 1 84 ? 11.470 1.665 8.907 1.00 86.94 84 PRO A C 1
ATOM 647 O O . PRO A 1 84 ? 12.160 2.442 9.560 1.00 86.94 84 PRO A O 1
ATOM 650 N N . ASP A 1 85 ? 11.888 0.437 8.588 1.00 86.06 85 ASP A N 1
ATOM 651 C CA . ASP A 1 85 ? 13.210 -0.094 8.924 1.00 86.06 85 ASP A CA 1
ATOM 652 C C . ASP A 1 85 ? 14.335 0.436 8.018 1.00 86.06 85 ASP A C 1
ATOM 654 O O . ASP A 1 85 ? 15.512 0.205 8.306 1.00 86.06 85 ASP A O 1
ATOM 658 N N . GLY A 1 86 ? 13.987 1.129 6.927 1.00 83.56 86 GLY A N 1
ATOM 659 C CA . GLY A 1 86 ? 14.922 1.649 5.933 1.00 83.56 86 GLY A CA 1
ATOM 660 C C . GLY A 1 86 ? 15.640 0.574 5.114 1.00 83.56 86 GLY A C 1
ATOM 661 O O . GLY A 1 86 ? 16.558 0.903 4.367 1.00 83.56 86 GLY A O 1
ATOM 662 N N . ARG A 1 87 ? 15.277 -0.705 5.271 1.00 82.25 87 ARG A N 1
ATOM 663 C CA . ARG A 1 87 ? 15.989 -1.843 4.669 1.00 82.25 87 ARG A CA 1
ATOM 664 C C . ARG A 1 87 ? 15.185 -2.527 3.586 1.00 82.25 87 ARG A C 1
ATOM 666 O O . ARG A 1 87 ? 15.782 -3.021 2.637 1.00 82.25 87 ARG A O 1
ATOM 673 N N . ARG A 1 88 ? 13.863 -2.607 3.750 1.00 85.25 88 ARG A N 1
ATOM 674 C CA . ARG A 1 88 ? 12.975 -3.302 2.814 1.00 85.25 88 ARG A CA 1
ATOM 675 C C . ARG A 1 88 ? 11.945 -2.368 2.224 1.00 85.25 88 ARG A C 1
ATOM 677 O O . ARG A 1 88 ? 11.562 -1.375 2.836 1.00 85.25 88 ARG A O 1
ATOM 684 N N . LEU A 1 89 ? 11.470 -2.719 1.037 1.00 88.69 89 LEU A N 1
ATOM 685 C CA . LEU A 1 89 ? 10.305 -2.064 0.467 1.00 88.69 89 LEU A CA 1
ATOM 686 C C . LEU A 1 89 ? 9.049 -2.539 1.205 1.00 88.69 89 LEU A C 1
ATOM 688 O O . LEU A 1 89 ? 8.840 -3.740 1.366 1.00 88.69 89 LEU A O 1
ATOM 692 N N . SER A 1 90 ? 8.224 -1.598 1.657 1.00 87.88 90 SER A N 1
ATOM 693 C CA . SER A 1 90 ? 6.888 -1.881 2.191 1.00 87.88 90 SER A CA 1
ATOM 694 C C . SER A 1 90 ? 5.855 -2.045 1.077 1.00 87.88 90 SER A C 1
ATOM 696 O O . SER A 1 90 ? 4.869 -2.752 1.257 1.00 87.88 90 SER A O 1
ATOM 698 N N . ALA A 1 91 ? 6.095 -1.429 -0.082 1.00 88.38 91 ALA A N 1
ATOM 699 C CA . ALA A 1 91 ? 5.305 -1.610 -1.290 1.00 88.38 91 ALA A CA 1
ATOM 700 C C . ALA A 1 91 ? 6.185 -1.451 -2.533 1.00 88.38 91 ALA A C 1
ATOM 702 O O . ALA A 1 91 ? 7.140 -0.669 -2.538 1.00 88.38 91 ALA A O 1
ATOM 703 N N . PHE A 1 92 ? 5.833 -2.171 -3.595 1.00 90.75 92 PHE A N 1
ATOM 704 C CA . PHE A 1 92 ? 6.437 -2.023 -4.912 1.00 90.75 92 PHE A CA 1
ATOM 705 C C . PHE A 1 92 ? 5.338 -2.071 -5.971 1.00 90.75 92 PHE A C 1
ATOM 707 O O . PHE A 1 92 ? 4.614 -3.058 -6.081 1.00 90.75 92 PHE A O 1
ATOM 714 N N . LEU A 1 93 ? 5.181 -0.972 -6.701 1.00 91.25 93 LEU A N 1
ATOM 715 C CA . LEU A 1 93 ? 4.137 -0.781 -7.704 1.00 91.25 93 LEU A CA 1
ATOM 716 C C . LEU A 1 93 ? 4.780 -0.744 -9.082 1.00 91.25 93 LEU A C 1
ATOM 718 O O . LEU A 1 93 ? 5.772 -0.044 -9.257 1.00 91.25 93 LEU A O 1
ATOM 722 N N . THR A 1 94 ? 4.198 -1.445 -10.050 1.00 93.38 94 THR A N 1
ATOM 723 C CA . THR A 1 94 ? 4.645 -1.463 -11.447 1.00 93.38 94 THR A CA 1
ATOM 724 C C . THR A 1 94 ? 3.520 -1.045 -12.393 1.00 93.38 94 THR A C 1
ATOM 726 O O . THR A 1 94 ? 2.334 -1.258 -12.113 1.00 93.38 94 THR A O 1
ATOM 729 N N . VAL A 1 95 ? 3.909 -0.440 -13.515 1.00 94.00 95 VAL A N 1
ATOM 730 C CA . VAL A 1 95 ? 3.064 -0.113 -14.672 1.00 94.00 95 VAL A CA 1
ATOM 731 C C . VAL A 1 95 ? 3.769 -0.568 -15.942 1.00 94.00 95 VAL A C 1
ATOM 733 O O . VAL A 1 95 ? 4.997 -0.538 -16.016 1.00 94.00 95 VAL A O 1
ATOM 736 N N . GLY A 1 96 ? 2.980 -1.021 -16.916 1.00 93.06 96 GLY A N 1
ATOM 737 C CA . GLY A 1 96 ? 3.460 -1.528 -18.203 1.00 93.06 96 GLY A CA 1
ATOM 738 C C . GLY A 1 96 ? 3.832 -3.009 -18.198 1.00 93.06 96 GLY A C 1
ATOM 739 O O . GLY A 1 96 ? 3.897 -3.620 -19.255 1.00 93.06 96 GLY A O 1
ATOM 740 N N . VAL A 1 97 ? 4.019 -3.612 -17.019 1.00 92.62 97 VAL A N 1
ATOM 741 C CA . VAL A 1 97 ? 4.400 -5.024 -16.865 1.00 92.62 97 VAL A CA 1
ATOM 742 C C . VAL A 1 97 ? 3.161 -5.882 -16.595 1.00 92.62 97 VAL A C 1
ATOM 744 O O . VAL A 1 97 ? 2.412 -5.614 -15.656 1.00 92.62 97 VAL A O 1
ATOM 747 N N . THR A 1 98 ? 2.955 -6.920 -17.402 1.00 92.19 98 THR A N 1
ATOM 748 C CA . THR A 1 98 ? 1.904 -7.937 -17.206 1.00 92.19 98 THR A CA 1
ATOM 749 C C . THR A 1 98 ? 2.249 -8.902 -16.072 1.00 92.19 98 THR A C 1
ATOM 751 O O . THR A 1 98 ? 3.413 -9.032 -15.686 1.00 92.19 98 THR A O 1
ATOM 754 N N . GLU A 1 99 ? 1.253 -9.618 -15.546 1.00 89.44 99 GLU A N 1
ATOM 755 C CA . GLU A 1 99 ? 1.478 -10.626 -14.501 1.00 89.44 99 GLU A CA 1
ATOM 756 C C . GLU A 1 99 ? 2.401 -11.752 -14.985 1.00 89.44 99 GLU A C 1
ATOM 758 O O . GLU A 1 99 ? 3.271 -12.203 -14.238 1.00 89.44 99 GLU A O 1
ATOM 763 N N . GLU A 1 100 ? 2.290 -12.155 -16.253 1.00 93.56 100 GLU A N 1
ATOM 764 C CA . GLU A 1 100 ? 3.164 -13.153 -16.867 1.00 93.56 100 GLU A CA 1
ATOM 765 C C . GLU A 1 100 ? 4.614 -12.664 -16.952 1.00 93.56 100 GLU A C 1
ATOM 767 O O . GLU A 1 100 ? 5.544 -13.412 -16.644 1.00 93.56 100 GLU A O 1
ATOM 772 N N . GLN A 1 101 ? 4.822 -11.399 -17.335 1.00 92.56 101 GLN A N 1
ATOM 773 C CA . GLN A 1 101 ? 6.153 -10.788 -17.363 1.00 92.56 101 GLN A CA 1
ATOM 774 C C . GLN A 1 101 ? 6.741 -10.668 -15.953 1.00 92.56 101 GLN A C 1
ATOM 776 O O . GLN A 1 101 ? 7.909 -10.997 -15.760 1.00 92.56 101 GLN A O 1
ATOM 781 N N . VAL A 1 102 ? 5.945 -10.263 -14.956 1.00 90.25 102 VAL A N 1
ATOM 782 C CA . VAL A 1 102 ? 6.376 -10.234 -13.548 1.00 90.25 102 VAL A CA 1
ATOM 783 C C . VAL A 1 102 ? 6.802 -11.629 -13.090 1.00 90.25 102 VAL A C 1
ATOM 785 O O . VAL A 1 102 ? 7.883 -11.786 -12.524 1.00 90.25 102 VAL A O 1
ATOM 788 N N . ALA A 1 103 ? 5.993 -12.652 -13.374 1.00 90.69 103 ALA A N 1
ATOM 789 C CA . ALA A 1 103 ? 6.304 -14.030 -13.009 1.00 90.69 103 ALA A CA 1
ATOM 790 C C . ALA A 1 103 ? 7.592 -14.536 -13.679 1.00 90.69 103 ALA A C 1
ATOM 792 O O . ALA A 1 103 ? 8.363 -15.264 -13.053 1.00 90.69 103 ALA A O 1
ATOM 793 N N . ALA A 1 104 ? 7.849 -14.127 -14.925 1.00 93.69 104 ALA A N 1
ATOM 794 C CA . ALA A 1 104 ? 9.069 -14.466 -15.652 1.00 93.69 104 ALA A CA 1
ATOM 795 C C . ALA A 1 104 ? 10.318 -13.737 -15.117 1.00 93.69 104 ALA A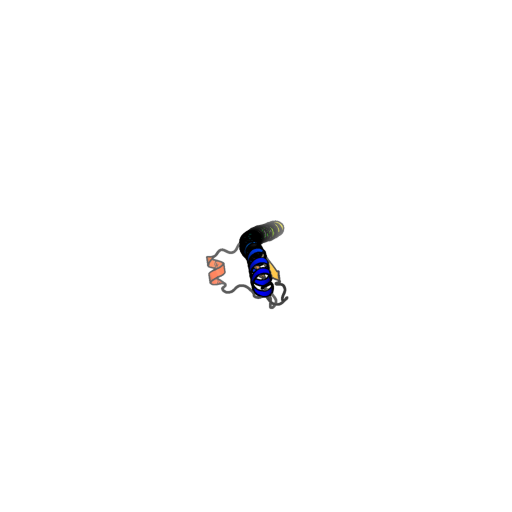 C 1
ATOM 797 O O . ALA A 1 104 ? 11.397 -14.328 -15.097 1.00 93.69 104 ALA A O 1
ATOM 798 N N . ILE A 1 105 ? 10.184 -12.478 -14.679 1.00 89.94 105 ILE A N 1
ATOM 799 C CA . ILE A 1 105 ? 11.270 -11.689 -14.067 1.00 89.94 105 ILE A CA 1
ATOM 800 C C . ILE A 1 105 ? 11.637 -12.252 -12.686 1.00 89.94 105 ILE A C 1
ATOM 802 O O . ILE A 1 105 ? 12.816 -12.336 -12.337 1.00 89.94 105 ILE A O 1
ATOM 806 N N . GLY A 1 106 ? 10.636 -12.674 -11.910 1.00 87.25 106 GLY A N 1
ATOM 807 C CA . GLY A 1 106 ? 10.817 -13.302 -10.607 1.00 87.25 106 GLY A CA 1
ATOM 808 C C . GLY A 1 106 ? 10.584 -12.348 -9.436 1.00 87.25 106 GLY A C 1
ATOM 809 O O . GLY A 1 106 ? 9.644 -11.557 -9.426 1.00 87.25 106 GLY A O 1
ATOM 810 N N . ALA A 1 107 ? 11.387 -12.487 -8.380 1.00 86.44 107 ALA A N 1
ATOM 811 C CA . ALA A 1 107 ? 11.132 -11.801 -7.116 1.00 86.44 107 ALA A CA 1
ATOM 812 C C . ALA A 1 107 ? 11.305 -10.278 -7.226 1.00 86.44 107 ALA A C 1
ATOM 814 O O . ALA A 1 107 ? 12.270 -9.789 -7.812 1.00 86.44 107 ALA A O 1
ATOM 815 N 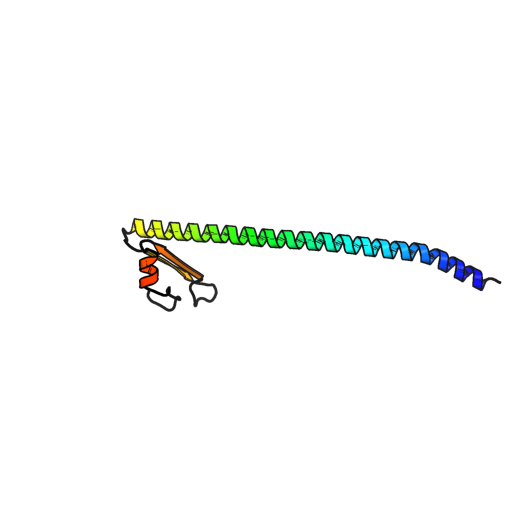N . TYR A 1 108 ? 10.408 -9.536 -6.572 1.00 85.75 108 TYR A N 1
ATOM 816 C CA . TYR A 1 108 ? 10.514 -8.085 -6.490 1.00 85.75 108 TYR A CA 1
ATOM 817 C C . TYR A 1 108 ? 11.786 -7.629 -5.761 1.00 85.75 108 TYR A C 1
ATOM 819 O O . TYR A 1 108 ? 12.277 -8.312 -4.850 1.00 85.75 108 TYR A O 1
ATOM 827 N N . PRO A 1 109 ? 12.304 -6.445 -6.127 1.00 83.75 109 PRO A N 1
ATOM 828 C CA . PRO A 1 109 ? 13.456 -5.858 -5.468 1.00 83.75 109 PRO A CA 1
ATOM 829 C C . PRO A 1 109 ? 13.173 -5.650 -3.979 1.00 83.75 109 PRO A C 1
ATOM 831 O O . PRO A 1 109 ? 12.073 -5.294 -3.566 1.00 83.75 109 PRO A O 1
ATOM 834 N N . GLN A 1 110 ? 14.198 -5.856 -3.157 1.00 82.00 110 GLN A N 1
ATOM 835 C CA . GLN A 1 110 ? 14.083 -5.741 -1.701 1.00 82.00 110 GLN A CA 1
ATOM 836 C C . GLN A 1 110 ? 14.663 -4.433 -1.147 1.00 82.00 110 GLN A C 1
ATOM 838 O O . GLN A 1 110 ? 14.708 -4.283 0.064 1.00 82.00 110 GLN A O 1
ATOM 843 N N . GLY A 1 111 ? 15.096 -3.492 -1.995 1.00 74.06 111 GLY A N 1
ATOM 844 C CA . GLY A 1 111 ? 15.629 -2.195 -1.547 1.00 74.06 111 GLY A CA 1
ATOM 845 C C . GLY A 1 111 ? 17.134 -2.166 -1.248 1.00 74.06 111 GLY A C 1
ATOM 846 O O . GLY A 1 111 ? 17.602 -1.257 -0.573 1.00 74.06 111 GLY A O 1
ATOM 847 N N . HIS A 1 112 ? 17.911 -3.128 -1.759 1.00 72.75 112 HIS A N 1
ATOM 848 C CA . HIS A 1 112 ? 19.365 -3.207 -1.537 1.00 72.75 112 HIS A CA 1
ATOM 849 C C . HIS A 1 112 ? 20.219 -2.360 -2.507 1.00 72.75 112 HIS A C 1
ATOM 851 O O . HIS A 1 112 ? 21.443 -2.377 -2.392 1.00 72.75 112 HIS A O 1
ATOM 857 N N . GLY A 1 113 ? 19.629 -1.653 -3.478 1.00 68.25 113 GLY A N 1
ATOM 858 C CA . GLY A 1 113 ? 20.391 -0.912 -4.490 1.00 68.25 113 GLY A CA 1
ATOM 859 C C . GLY A 1 113 ? 19.640 -0.717 -5.806 1.00 68.25 113 GLY A C 1
ATOM 860 O O . GLY A 1 113 ? 18.415 -0.619 -5.797 1.00 68.25 113 GLY A O 1
ATOM 861 N N . ILE A 1 114 ? 20.389 -0.623 -6.913 1.00 59.50 114 ILE A N 1
ATOM 862 C CA . ILE A 1 114 ? 19.866 -0.280 -8.248 1.00 59.50 114 ILE A CA 1
ATOM 863 C C . ILE A 1 114 ? 18.814 -1.305 -8.702 1.00 59.50 114 ILE A C 1
ATOM 865 O O . ILE A 1 114 ? 19.009 -2.509 -8.519 1.00 59.50 114 ILE A O 1
ATOM 869 N N . LEU A 1 115 ? 17.712 -0.776 -9.239 1.00 60.25 115 LEU A N 1
ATOM 870 C CA . LEU A 1 115 ? 16.537 -1.479 -9.758 1.00 60.25 115 LEU A CA 1
ATOM 871 C C . LEU A 1 115 ? 16.727 -1.872 -11.223 1.00 60.25 115 LEU A C 1
ATOM 873 O O . LEU A 1 115 ? 17.281 -1.033 -11.970 1.00 60.25 115 LEU A O 1
#

pLDDT: mean 82.59, std 11.65, range [54.09, 97.25]

Sequence (115 aa):
MGSSEEAREAHVRLLPQLRLDELLEELQARLDAARGTRDRVHSLLEAVLSVGRELDLQQVLRRIVEAAALLVDAEYAALGVIGPDGRRLSAFLTVGVTEEQVAAIGAYPQGHGIL